Protein AF-A0A7M3LRA5-F1 (afdb_monomer_lite)

Structure (mmCIF, N/CA/C/O backbone):
data_AF-A0A7M3LRA5-F1
#
_entry.id   AF-A0A7M3LRA5-F1
#
loop_
_atom_site.group_PDB
_atom_site.id
_atom_site.type_symbol
_atom_site.label_atom_id
_atom_site.label_alt_id
_atom_site.label_comp_id
_atom_site.label_asym_id
_atom_site.label_entity_id
_atom_site.label_seq_id
_atom_site.pdbx_PDB_ins_code
_atom_site.Cartn_x
_atom_site.Cartn_y
_atom_site.Cartn_z
_atom_site.occupancy
_atom_site.B_iso_or_equiv
_atom_site.auth_seq_id
_atom_site.auth_comp_id
_atom_site.auth_asym_id
_atom_site.auth_atom_id
_atom_site.pdbx_PDB_model_num
ATOM 1 N N . GLU A 1 1 ? -7.935 -17.298 20.838 1.00 71.94 1 GLU A N 1
ATOM 2 C CA . GLU A 1 1 ? -8.120 -15.873 21.201 1.00 71.94 1 GLU A CA 1
ATOM 3 C C . GLU A 1 1 ? -7.714 -14.891 20.104 1.00 71.94 1 GLU A C 1
ATOM 5 O O . GLU A 1 1 ? -8.606 -14.275 19.542 1.00 71.94 1 GLU A O 1
ATOM 10 N N . ARG A 1 2 ? -6.434 -14.769 19.708 1.00 76.88 2 ARG A N 1
ATOM 11 C CA . ARG A 1 2 ? -5.983 -13.739 18.736 1.00 76.88 2 ARG A CA 1
ATOM 12 C C . ARG A 1 2 ? -6.733 -13.722 17.393 1.00 76.88 2 ARG A C 1
ATOM 14 O O . ARG A 1 2 ? -7.099 -12.658 16.913 1.00 76.88 2 ARG A O 1
ATOM 21 N N . LYS A 1 3 ? -7.007 -14.893 16.808 1.00 71.25 3 LYS A N 1
ATOM 22 C CA . LYS A 1 3 ? -7.777 -15.009 15.553 1.00 71.25 3 LYS A CA 1
ATOM 23 C C . LYS A 1 3 ? -9.235 -14.545 15.709 1.00 71.25 3 LYS A C 1
ATOM 25 O O . LYS A 1 3 ? -9.786 -13.967 14.785 1.00 71.25 3 LYS A O 1
ATOM 30 N N . ALA A 1 4 ? -9.833 -14.764 16.882 1.00 74.75 4 ALA A N 1
ATOM 31 C CA . ALA A 1 4 ? -11.195 -14.324 17.181 1.00 74.75 4 ALA A CA 1
ATOM 32 C C . ALA A 1 4 ? -11.264 -12.805 17.411 1.00 74.75 4 ALA A C 1
ATOM 34 O O . ALA A 1 4 ? -12.176 -12.160 16.912 1.00 74.75 4 ALA A O 1
ATOM 35 N N . ALA A 1 5 ? -10.265 -12.227 18.088 1.00 73.81 5 ALA A N 1
ATOM 36 C CA . ALA A 1 5 ? -10.153 -10.77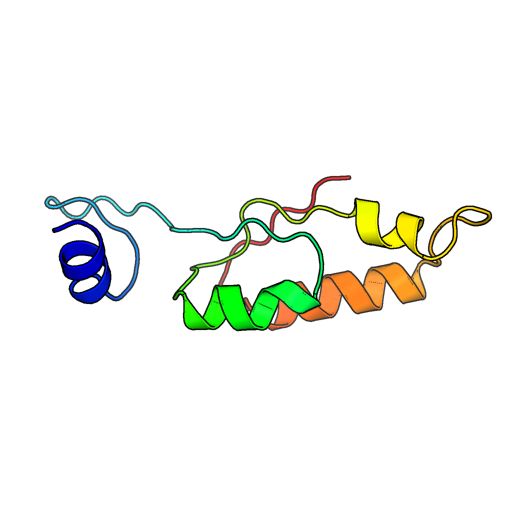7 18.253 1.00 73.81 5 ALA A CA 1
ATOM 37 C C . ALA A 1 5 ? -9.981 -10.049 16.907 1.00 73.81 5 ALA A C 1
ATOM 39 O O . ALA A 1 5 ? -10.608 -9.021 16.684 1.00 73.81 5 ALA A O 1
ATOM 40 N N . LEU A 1 6 ? -9.189 -10.616 15.987 1.00 71.00 6 LEU A N 1
ATOM 41 C CA . LEU A 1 6 ? -9.052 -10.096 14.622 1.00 71.00 6 LEU A CA 1
ATOM 42 C C . LEU A 1 6 ? -10.371 -10.161 13.845 1.00 71.00 6 LEU A C 1
ATOM 44 O O . LEU A 1 6 ? -10.734 -9.190 13.199 1.00 71.00 6 LEU A O 1
ATOM 48 N N . ALA A 1 7 ? -11.107 -11.271 13.944 1.00 75.25 7 ALA A N 1
ATOM 49 C CA . ALA A 1 7 ? -12.387 -11.433 13.250 1.00 75.25 7 ALA A CA 1
ATOM 50 C C . ALA A 1 7 ? -13.484 -10.473 13.749 1.00 75.25 7 ALA A C 1
ATOM 52 O O . ALA A 1 7 ? -14.431 -10.199 13.019 1.00 75.25 7 ALA A O 1
ATOM 53 N N . ALA A 1 8 ? -13.371 -9.974 14.983 1.00 75.44 8 ALA A N 1
ATOM 54 C CA . ALA A 1 8 ? -14.302 -9.000 15.550 1.00 75.44 8 ALA A CA 1
ATOM 55 C C . ALA A 1 8 ? -13.948 -7.541 15.199 1.00 75.44 8 ALA A C 1
ATOM 57 O O . ALA A 1 8 ? -14.771 -6.649 15.400 1.00 75.44 8 ALA A O 1
ATOM 58 N N . SER A 1 9 ? -12.737 -7.288 14.694 1.00 75.12 9 SER A N 1
ATOM 59 C CA . SER A 1 9 ? -12.262 -5.954 14.328 1.00 75.12 9 SER A CA 1
ATOM 60 C C . SER A 1 9 ? -12.629 -5.649 12.878 1.00 75.12 9 SER A C 1
ATOM 62 O O . SER A 1 9 ? -12.239 -6.378 11.971 1.00 75.12 9 SER A O 1
ATOM 64 N N . SER A 1 10 ? -13.356 -4.558 12.646 1.00 80.25 10 SER A N 1
ATOM 65 C CA . SER A 1 10 ? -13.704 -4.094 11.299 1.00 80.25 10 SER A CA 1
ATOM 66 C C . SER A 1 10 ? -13.703 -2.568 11.235 1.00 80.25 10 SER A C 1
ATOM 68 O O . SER A 1 10 ? -13.929 -1.899 12.244 1.00 80.25 10 SER A O 1
ATOM 70 N N . GLY A 1 11 ? -13.458 -2.026 10.041 1.00 85.62 11 GLY A N 1
ATOM 71 C CA . GLY A 1 11 ? -13.398 -0.585 9.804 1.00 85.62 11 GLY A CA 1
ATOM 72 C C . GLY A 1 11 ? -12.045 0.059 10.150 1.00 85.62 11 GLY A C 1
ATOM 73 O O . GLY A 1 11 ? -11.081 -0.649 10.444 1.00 85.62 11 GLY A O 1
ATOM 74 N N . PRO A 1 12 ? -11.967 1.403 10.086 1.00 91.06 12 PRO A N 1
ATOM 75 C CA . PRO A 1 12 ? -10.731 2.159 10.287 1.00 91.06 12 PRO A CA 1
ATOM 76 C C . PRO A 1 12 ? -10.112 1.941 11.667 1.00 91.06 12 PRO A C 1
ATOM 78 O O .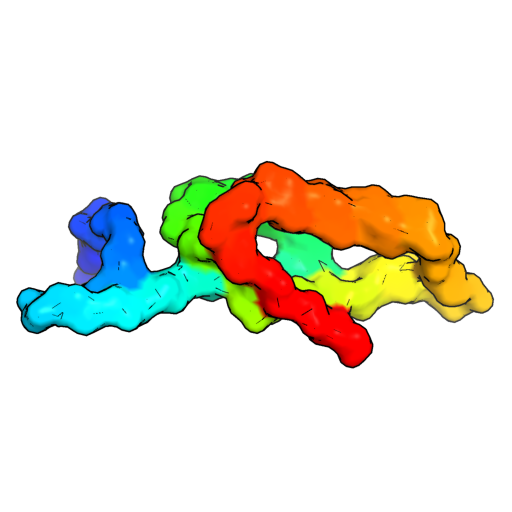 PRO A 1 12 ? -10.827 1.950 12.675 1.00 91.06 12 PRO A O 1
ATOM 81 N N . GLY A 1 13 ? -8.785 1.836 11.727 1.00 92.06 13 GLY A N 1
ATOM 82 C CA . GLY A 1 13 ? -8.066 1.629 12.976 1.00 92.06 13 GLY A CA 1
ATOM 83 C C . GLY A 1 13 ? -8.260 2.780 13.967 1.00 92.06 13 GLY A C 1
ATOM 84 O O . GLY A 1 13 ? -8.103 3.963 13.640 1.00 92.06 13 GLY A O 1
ATOM 85 N N . ALA A 1 14 ? -8.605 2.436 15.208 1.00 94.88 14 ALA A N 1
ATOM 86 C CA . ALA A 1 14 ? -8.712 3.385 16.309 1.00 94.88 14 ALA A CA 1
ATOM 87 C C . ALA A 1 14 ? -8.472 2.712 17.668 1.00 94.88 14 ALA A C 1
ATOM 89 O O . ALA A 1 14 ? -8.733 1.521 17.845 1.00 94.88 14 ALA A O 1
ATOM 90 N N . THR A 1 15 ? -8.001 3.485 18.641 1.00 93.31 15 THR A N 1
ATOM 91 C CA . THR A 1 15 ? -7.981 3.101 20.061 1.00 93.31 15 THR A CA 1
ATOM 92 C C . THR A 1 15 ? -9.393 3.149 20.664 1.00 93.31 15 THR A C 1
ATOM 94 O O . THR A 1 15 ? -10.326 3.689 20.066 1.00 93.31 15 THR A O 1
ATOM 97 N N . SER A 1 16 ? -9.578 2.602 21.872 1.00 92.25 16 SER A N 1
ATOM 98 C CA . SER A 1 16 ? -10.891 2.550 22.544 1.00 92.25 16 SER A CA 1
ATOM 99 C C . SER A 1 16 ? -11.468 3.920 22.923 1.00 92.25 16 SER A C 1
ATOM 101 O O . SER A 1 16 ? -12.675 4.030 23.118 1.00 92.25 16 SER A O 1
ATOM 103 N N . ASP A 1 17 ? -10.633 4.956 23.008 1.00 95.69 17 ASP A N 1
ATOM 104 C CA . ASP A 1 17 ? -11.021 6.360 23.200 1.00 95.69 17 ASP A CA 1
ATOM 105 C C . ASP A 1 17 ? -11.186 7.132 21.874 1.00 95.69 17 ASP A C 1
ATOM 107 O O . ASP A 1 17 ? -11.479 8.326 21.877 1.00 95.69 17 ASP A O 1
ATOM 111 N N . GLY A 1 18 ? -11.046 6.451 20.730 1.00 94.69 18 GLY A N 1
ATOM 112 C CA . GLY A 1 18 ? -11.348 6.988 19.404 1.00 94.69 18 GLY A CA 1
ATOM 113 C C . GLY A 1 18 ? -10.179 7.657 18.678 1.00 94.69 18 GLY A C 1
ATOM 114 O O . GLY A 1 18 ? -10.383 8.170 17.574 1.00 94.69 18 GLY A O 1
ATOM 115 N N . HIS A 1 19 ? -8.960 7.641 19.227 1.00 96.69 19 HIS A N 1
ATOM 116 C CA . HIS A 1 19 ? -7.783 8.138 18.514 1.00 96.69 19 HIS A CA 1
ATOM 117 C C . HIS A 1 19 ? -7.504 7.279 17.271 1.00 96.69 19 HIS A C 1
ATOM 119 O O . HIS A 1 19 ? -7.327 6.064 17.364 1.00 96.69 19 HIS A O 1
ATOM 125 N N . LYS A 1 20 ? -7.481 7.909 16.089 1.00 95.06 20 LYS A N 1
ATOM 126 C CA . LYS A 1 20 ? -7.303 7.227 14.798 1.00 95.06 20 LYS A CA 1
ATOM 127 C C . LYS A 1 20 ? -5.866 6.749 14.616 1.00 95.06 20 LYS A C 1
ATOM 129 O O . LYS A 1 20 ? -4.932 7.536 14.731 1.00 95.06 20 LYS A O 1
ATOM 134 N N . VAL A 1 21 ? -5.709 5.479 14.258 1.00 94.88 21 VAL A N 1
ATOM 135 C CA . VAL A 1 21 ? -4.419 4.844 13.970 1.00 94.88 21 VAL A CA 1
ATOM 136 C C . VAL A 1 21 ? -4.564 4.053 12.668 1.00 94.88 21 VAL A C 1
ATOM 138 O O . VAL A 1 21 ? -5.014 2.910 12.720 1.00 94.88 21 VAL A O 1
ATOM 141 N N . PRO A 1 22 ? -4.213 4.642 11.508 1.00 93.88 22 PRO A N 1
ATOM 142 C CA . PRO A 1 22 ? -4.389 3.983 10.220 1.00 93.88 22 PRO A CA 1
ATOM 143 C C . PRO A 1 22 ? -3.613 2.671 10.138 1.00 93.88 22 PRO A C 1
ATOM 145 O O . PRO A 1 22 ? -2.404 2.635 10.394 1.00 93.88 22 PRO A O 1
ATOM 148 N N . LEU A 1 23 ? -4.293 1.601 9.741 1.00 94.69 23 LEU A N 1
ATOM 149 C CA . LEU A 1 23 ? -3.672 0.302 9.509 1.00 94.69 23 LEU A CA 1
ATOM 150 C C . LEU A 1 23 ? -3.274 0.189 8.037 1.00 94.69 23 LEU A C 1
ATOM 152 O O . LEU A 1 23 ? -4.111 -0.025 7.163 1.00 94.69 23 LEU A O 1
ATOM 156 N N . LEU A 1 24 ? -1.982 0.361 7.756 1.00 97.06 24 LEU A N 1
ATOM 157 C CA . LEU A 1 24 ? -1.444 0.352 6.396 1.00 97.06 24 LEU A CA 1
ATOM 158 C C . LEU A 1 24 ? -0.730 -0.968 6.081 1.00 97.06 24 LEU A C 1
ATOM 160 O O . LEU A 1 24 ? -0.083 -1.562 6.945 1.00 97.06 24 LEU A O 1
ATOM 164 N N . ALA A 1 25 ? -0.799 -1.398 4.823 1.00 97.31 25 ALA A N 1
ATOM 165 C CA . ALA A 1 25 ? -0.125 -2.596 4.346 1.00 97.31 25 ALA A CA 1
ATOM 166 C C . ALA A 1 25 ? 1.339 -2.330 3.964 1.00 97.31 25 ALA A C 1
ATOM 168 O O . ALA A 1 25 ? 1.697 -1.256 3.475 1.00 97.31 25 ALA A O 1
ATOM 169 N N . ASN A 1 26 ? 2.172 -3.357 4.123 1.00 98.25 26 ASN A N 1
ATOM 170 C CA . ASN A 1 26 ? 3.509 -3.408 3.541 1.00 98.25 26 ASN A CA 1
ATOM 171 C C . ASN A 1 26 ? 3.475 -4.377 2.360 1.00 98.25 26 ASN A C 1
ATOM 173 O O . ASN A 1 26 ? 3.147 -5.547 2.550 1.00 98.25 26 ASN A O 1
ATOM 177 N N . ILE A 1 27 ? 3.842 -3.912 1.168 1.00 97.88 27 ILE A N 1
ATOM 178 C CA . ILE A 1 27 ? 3.772 -4.700 -0.068 1.00 97.88 27 ILE A CA 1
ATOM 179 C C . ILE A 1 27 ? 5.148 -4.842 -0.727 1.00 97.88 27 ILE A C 1
ATOM 181 O O . ILE A 1 27 ? 6.041 -4.005 -0.568 1.00 97.88 27 ILE A O 1
ATOM 185 N N . GLY A 1 28 ? 5.342 -5.959 -1.422 1.00 95.44 28 GLY A N 1
ATOM 186 C CA . GLY A 1 28 ? 6.486 -6.270 -2.277 1.00 95.44 28 GLY A CA 1
ATOM 187 C C . GLY A 1 28 ? 6.257 -5.973 -3.758 1.00 95.44 28 GLY A C 1
ATOM 188 O O . GLY A 1 28 ? 7.226 -5.924 -4.505 1.00 95.44 28 GLY A O 1
ATOM 189 N N . GLY A 1 29 ? 5.008 -5.780 -4.180 1.00 94.1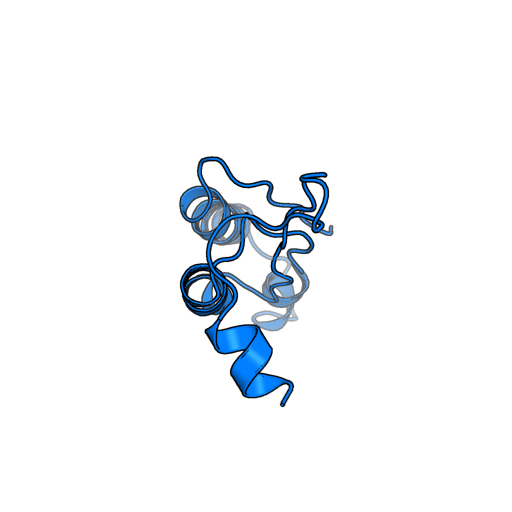9 29 GLY A N 1
ATOM 190 C CA . GLY A 1 29 ? 4.645 -5.510 -5.568 1.00 94.19 29 GLY A CA 1
ATOM 191 C C . GLY A 1 29 ? 3.132 -5.342 -5.751 1.00 94.19 29 GLY A C 1
ATOM 192 O O . GLY A 1 29 ? 2.371 -5.565 -4.807 1.00 94.19 29 GLY A O 1
ATOM 193 N N . PRO A 1 30 ? 2.673 -5.011 -6.972 1.00 94.94 30 PRO A N 1
ATOM 194 C CA . PRO A 1 30 ? 1.249 -4.906 -7.301 1.00 94.94 30 PRO A CA 1
ATOM 195 C C . PRO A 1 30 ? 0.422 -6.158 -6.978 1.00 94.94 30 PRO A C 1
ATOM 197 O O . PRO A 1 30 ? -0.754 -6.053 -6.649 1.00 94.94 30 PRO A O 1
ATOM 200 N N . GLY A 1 31 ? 1.035 -7.345 -7.036 1.00 95.62 31 GLY A N 1
ATOM 201 C CA . GLY A 1 31 ? 0.360 -8.613 -6.744 1.00 95.62 31 GLY A CA 1
ATOM 202 C C . GLY A 1 31 ? -0.131 -8.760 -5.299 1.00 95.62 31 GLY A C 1
ATOM 203 O O . GLY A 1 31 ? -1.034 -9.553 -5.055 1.00 95.62 31 GLY A O 1
ATOM 204 N N . ASP A 1 32 ? 0.404 -7.977 -4.357 1.00 97.25 32 ASP A N 1
ATOM 205 C CA . ASP A 1 32 ? -0.003 -8.018 -2.945 1.00 97.25 32 ASP A CA 1
ATOM 206 C C . ASP A 1 32 ? -1.227 -7.129 -2.652 1.00 97.25 32 ASP A C 1
ATOM 208 O O . ASP A 1 32 ? -1.824 -7.217 -1.577 1.00 97.25 32 ASP A O 1
ATOM 212 N N . VAL A 1 33 ? -1.614 -6.264 -3.598 1.00 96.81 33 VAL A N 1
ATOM 213 C CA . VAL A 1 33 ? -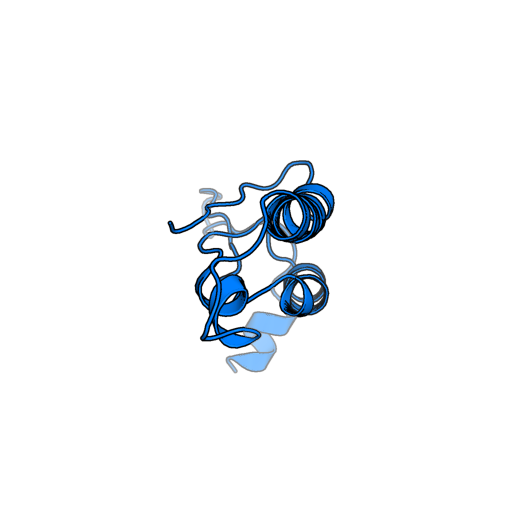2.708 -5.295 -3.430 1.00 96.81 33 VAL A CA 1
ATOM 214 C C . VAL A 1 33 ? -4.052 -5.962 -3.115 1.00 96.81 33 VAL A C 1
ATOM 216 O O . VAL A 1 33 ? -4.697 -5.514 -2.167 1.00 96.81 33 VAL A O 1
ATOM 219 N N . PRO A 1 34 ? -4.492 -7.031 -3.815 1.00 96.88 34 PRO A N 1
ATOM 220 C CA . PRO A 1 34 ? -5.777 -7.663 -3.513 1.00 96.88 34 PRO A CA 1
ATOM 221 C C . PRO A 1 34 ? -5.869 -8.152 -2.065 1.00 96.88 34 PRO A C 1
ATOM 223 O O . PRO A 1 34 ? -6.869 -7.903 -1.397 1.00 96.88 34 PRO A O 1
ATOM 226 N N . ALA A 1 35 ? -4.798 -8.766 -1.553 1.00 95.94 35 ALA A N 1
ATOM 227 C CA . ALA A 1 35 ? -4.743 -9.241 -0.173 1.00 95.94 35 ALA A CA 1
ATOM 228 C C . ALA A 1 35 ? -4.745 -8.082 0.838 1.00 95.94 35 ALA A C 1
ATOM 230 O O . ALA A 1 35 ? -5.359 -8.190 1.897 1.00 95.94 35 ALA A O 1
ATOM 231 N N . ALA A 1 36 ? -4.090 -6.961 0.518 1.00 95.44 36 ALA A N 1
ATOM 232 C CA . ALA A 1 36 ? -4.120 -5.763 1.355 1.00 95.44 36 ALA A CA 1
ATOM 233 C C . ALA A 1 36 ? -5.531 -5.156 1.443 1.00 95.44 36 ALA A C 1
ATOM 235 O O . ALA A 1 36 ? -5.978 -4.802 2.533 1.00 95.44 36 ALA A O 1
ATOM 236 N N . VAL A 1 37 ? -6.244 -5.077 0.315 1.00 93.69 37 VAL A N 1
ATOM 237 C CA . VAL A 1 37 ? -7.629 -4.584 0.265 1.00 93.69 37 VAL A CA 1
ATOM 238 C C . VAL A 1 37 ? -8.573 -5.526 1.016 1.00 93.69 37 VAL A C 1
ATOM 240 O O . VAL A 1 37 ? -9.372 -5.063 1.826 1.00 93.69 37 VAL A O 1
ATOM 243 N N . GLU A 1 38 ? -8.453 -6.842 0.815 1.00 92.06 38 GLU A N 1
ATOM 244 C CA . GLU A 1 38 ? -9.261 -7.847 1.525 1.00 92.06 38 GLU A CA 1
ATOM 245 C C . GLU A 1 38 ? -9.032 -7.806 3.044 1.00 92.06 38 GLU A C 1
ATOM 247 O O . GLU A 1 38 ? -9.973 -7.950 3.824 1.00 92.06 38 GLU A O 1
ATOM 252 N N . ALA A 1 39 ? -7.797 -7.537 3.475 1.00 90.62 39 ALA A N 1
ATOM 253 C CA . ALA A 1 39 ? -7.454 -7.363 4.883 1.00 90.62 39 ALA A CA 1
ATOM 254 C C . ALA A 1 39 ? -7.954 -6.035 5.490 1.00 90.62 39 ALA A C 1
ATOM 256 O O . ALA A 1 39 ? -7.757 -5.810 6.684 1.00 90.62 39 ALA A O 1
ATOM 257 N N . GLY A 1 40 ? -8.580 -5.158 4.696 1.00 91.75 40 GLY A N 1
ATOM 258 C CA . GLY A 1 40 ? -9.094 -3.867 5.152 1.00 91.75 40 GLY A CA 1
ATOM 259 C C . GLY A 1 40 ? -8.009 -2.814 5.376 1.00 91.75 40 GLY A C 1
ATOM 260 O O . GLY A 1 40 ? -8.184 -1.940 6.223 1.00 91.75 40 GLY A O 1
ATOM 261 N N . ALA A 1 41 ? -6.883 -2.899 4.661 1.00 94.94 41 ALA A N 1
ATOM 262 C CA . ALA A 1 41 ? -5.836 -1.890 4.756 1.00 94.94 41 ALA A CA 1
ATOM 263 C C . ALA A 1 41 ? -6.349 -0.510 4.314 1.00 94.94 41 ALA A C 1
ATOM 265 O O . ALA A 1 41 ? -7.022 -0.367 3.296 1.00 94.94 41 ALA A O 1
ATOM 266 N N . GLU A 1 42 ? -5.956 0.527 5.049 1.00 96.06 42 GLU A N 1
ATOM 267 C CA . GLU A 1 42 ? -6.329 1.925 4.788 1.00 96.06 42 GLU A CA 1
ATOM 268 C C . GLU A 1 42 ? -5.353 2.619 3.813 1.00 96.06 42 GLU A C 1
ATOM 270 O O . GLU A 1 42 ? -5.418 3.826 3.578 1.00 96.06 42 GLU A O 1
ATOM 275 N N . GLY A 1 43 ? -4.408 1.859 3.258 1.00 97.31 43 GLY A N 1
ATOM 276 C CA . GLY A 1 43 ? -3.360 2.321 2.356 1.00 97.31 43 GLY A CA 1
ATOM 277 C C . GLY A 1 43 ? -2.124 1.427 2.421 1.00 97.31 43 GLY A C 1
ATOM 278 O O . GLY A 1 43 ? -2.138 0.338 2.998 1.00 97.31 43 GLY A O 1
ATOM 279 N N . VAL A 1 44 ? -1.021 1.920 1.867 1.00 98.31 44 VAL A N 1
ATOM 280 C CA . VAL A 1 44 ? 0.286 1.262 1.831 1.00 98.31 44 VAL A CA 1
ATOM 281 C C . VAL A 1 44 ? 1.312 2.106 2.586 1.00 98.31 44 VAL A C 1
ATOM 283 O O . VAL A 1 44 ? 1.676 3.206 2.172 1.00 98.31 44 VAL A O 1
ATOM 286 N N . GLY A 1 45 ? 1.807 1.579 3.703 1.00 98.19 45 GLY A N 1
ATOM 287 C CA . GLY A 1 45 ? 2.812 2.231 4.547 1.00 98.19 45 GLY A CA 1
ATOM 288 C C . GLY A 1 45 ? 4.243 1.963 4.087 1.00 98.19 45 GLY A C 1
ATOM 289 O O . GLY A 1 45 ? 5.151 2.716 4.433 1.00 98.19 45 GLY A O 1
ATOM 290 N N . LEU A 1 46 ? 4.437 0.910 3.290 1.00 98.25 46 LEU A N 1
ATOM 291 C CA . LEU A 1 46 ? 5.708 0.576 2.662 1.00 98.25 46 LEU A CA 1
ATOM 292 C C . LEU A 1 46 ? 5.463 -0.172 1.352 1.00 98.25 46 LEU A C 1
ATOM 294 O O . LEU A 1 46 ? 5.080 -1.342 1.357 1.00 98.25 46 LEU A O 1
ATOM 298 N N . PHE A 1 47 ? 5.756 0.480 0.235 1.00 97.88 47 PHE A N 1
ATOM 299 C CA . PHE A 1 47 ? 5.865 -0.153 -1.069 1.00 97.88 47 PHE A CA 1
ATOM 300 C C . PHE A 1 47 ? 7.343 -0.359 -1.400 1.00 97.88 47 PHE A C 1
ATOM 302 O O . PHE A 1 47 ? 8.069 0.585 -1.716 1.00 97.88 47 PHE A O 1
ATOM 309 N N . ARG A 1 48 ? 7.783 -1.614 -1.297 1.00 96.94 48 ARG A N 1
ATOM 310 C CA . A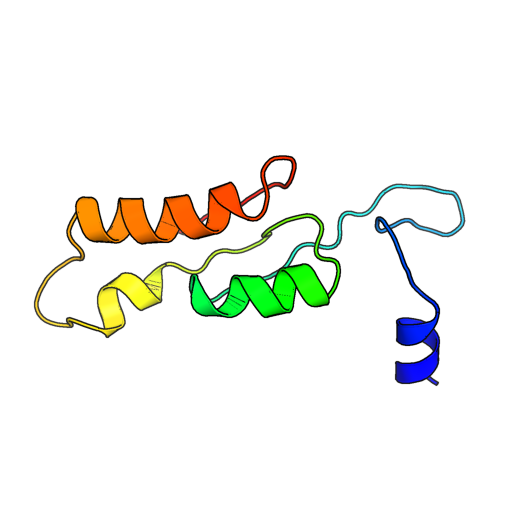RG A 1 48 ? 9.113 -2.065 -1.715 1.00 96.94 48 ARG A CA 1
ATOM 311 C C . ARG A 1 48 ? 9.188 -2.125 -3.239 1.00 96.94 48 ARG A C 1
ATOM 313 O O . ARG A 1 48 ? 8.336 -2.745 -3.868 1.00 96.94 48 ARG A O 1
ATOM 320 N N . THR A 1 49 ? 10.196 -1.490 -3.823 1.00 95.06 49 THR A N 1
ATOM 321 C CA . THR A 1 49 ? 10.341 -1.341 -5.280 1.00 95.06 49 THR A CA 1
ATOM 322 C C . THR A 1 49 ? 11.391 -2.273 -5.876 1.00 95.06 49 THR A C 1
ATOM 324 O O . THR A 1 49 ? 11.496 -2.374 -7.096 1.00 95.06 49 THR A O 1
ATOM 327 N N . GLU A 1 50 ? 12.118 -3.026 -5.043 1.00 93.31 50 GLU A N 1
ATOM 328 C CA . GLU A 1 50 ? 13.204 -3.911 -5.475 1.00 93.31 50 GLU A CA 1
ATOM 329 C C . GLU A 1 50 ? 12.734 -4.968 -6.482 1.00 93.31 50 GLU A C 1
ATOM 331 O O . GLU A 1 50 ? 13.503 -5.359 -7.358 1.00 93.31 50 GLU A O 1
ATOM 336 N N . PHE A 1 51 ? 11.462 -5.383 -6.430 1.00 91.31 51 PHE A N 1
ATOM 337 C CA . PHE A 1 51 ? 10.890 -6.331 -7.391 1.00 91.31 51 PHE A CA 1
ATOM 338 C C . PHE A 1 51 ? 11.026 -5.862 -8.849 1.00 91.31 51 PHE A C 1
ATOM 340 O O . PHE A 1 51 ? 11.191 -6.688 -9.742 1.00 91.31 51 PHE A O 1
ATOM 347 N N . LEU A 1 52 ? 11.035 -4.545 -9.104 1.00 92.69 52 LEU A N 1
ATOM 348 C CA . LEU A 1 52 ? 11.190 -3.993 -10.452 1.00 92.69 52 LEU A CA 1
ATOM 349 C C . LEU A 1 52 ? 12.531 -4.379 -11.091 1.00 92.69 52 LEU A C 1
ATOM 351 O O . LEU A 1 52 ? 12.595 -4.483 -12.320 1.00 92.69 52 LEU A O 1
ATOM 355 N N . PHE A 1 53 ? 13.550 -4.623 -10.261 1.00 91.38 53 PHE A N 1
ATOM 356 C CA . PHE A 1 53 ? 14.918 -4.982 -10.636 1.00 91.38 53 PHE A CA 1
ATOM 357 C C . PHE A 1 53 ? 15.192 -6.492 -10.571 1.00 91.38 53 PHE A C 1
ATOM 359 O O . PHE A 1 53 ? 16.182 -6.954 -11.129 1.00 91.38 53 PHE A O 1
ATOM 366 N N . LEU A 1 54 ? 14.343 -7.273 -9.893 1.00 87.06 54 LEU A N 1
ATOM 367 C CA . LEU A 1 54 ? 14.555 -8.718 -9.746 1.00 87.06 54 LEU A CA 1
ATOM 368 C C . LEU A 1 54 ? 14.250 -9.497 -11.034 1.00 87.06 54 LEU A C 1
ATOM 370 O O . LEU A 1 54 ? 14.895 -10.512 -11.286 1.00 87.06 54 LEU A O 1
ATOM 374 N N . ASP A 1 55 ? 13.309 -9.019 -11.856 1.00 76.12 55 ASP A N 1
ATOM 375 C CA . ASP A 1 55 ? 12.921 -9.707 -13.099 1.00 76.12 55 ASP A CA 1
ATOM 376 C C . ASP A 1 55 ? 13.980 -9.603 -14.212 1.00 76.12 55 ASP A C 1
ATOM 378 O O . ASP A 1 55 ? 14.076 -10.488 -15.061 1.00 76.12 55 ASP A O 1
ATOM 382 N N . ASP A 1 56 ? 14.755 -8.514 -14.238 1.00 82.50 56 ASP A N 1
ATOM 383 C CA . ASP A 1 56 ? 15.853 -8.306 -15.186 1.00 82.50 56 ASP A CA 1
ATOM 384 C C . ASP A 1 56 ? 17.072 -7.761 -14.443 1.00 82.50 56 ASP A C 1
ATOM 386 O O . ASP A 1 56 ? 17.204 -6.564 -14.204 1.00 82.50 56 ASP A O 1
ATOM 390 N N . SER A 1 57 ? 17.992 -8.659 -14.097 1.00 81.12 57 SER A N 1
ATOM 391 C CA . SER A 1 57 ? 19.224 -8.304 -13.390 1.00 81.12 57 SER A CA 1
ATOM 392 C C . SER A 1 57 ? 20.240 -7.558 -14.256 1.00 81.12 57 SER A C 1
ATOM 394 O O . SER A 1 57 ? 21.242 -7.070 -13.734 1.00 81.12 57 SER A O 1
ATOM 396 N N . ARG A 1 58 ? 20.028 -7.490 -15.578 1.00 85.06 58 ARG A N 1
ATOM 397 C CA . ARG A 1 58 ? 20.977 -6.877 -16.517 1.00 85.06 58 ARG A CA 1
ATOM 398 C C . ARG A 1 58 ? 20.644 -5.425 -16.822 1.00 85.06 58 ARG A C 1
ATOM 400 O O . ARG A 1 58 ? 21.556 -4.680 -17.170 1.00 85.06 58 ARG A O 1
ATOM 407 N N . ASN A 1 59 ? 19.380 -5.024 -16.696 1.00 88.88 59 ASN A N 1
ATOM 408 C CA . ASN A 1 59 ? 18.926 -3.681 -17.042 1.00 88.88 59 ASN A CA 1
ATOM 409 C C . ASN A 1 59 ? 18.067 -3.072 -15.933 1.00 88.88 59 ASN A C 1
ATOM 411 O O . ASN A 1 59 ? 17.269 -3.749 -15.294 1.00 88.88 59 ASN A O 1
ATOM 415 N N . ALA A 1 60 ? 18.176 -1.756 -15.758 1.00 91.69 60 ALA A N 1
ATOM 416 C CA . ALA A 1 60 ? 17.244 -1.018 -14.915 1.00 91.69 60 ALA A CA 1
ATOM 417 C C . ALA A 1 60 ? 15.808 -1.089 -15.485 1.00 91.69 60 ALA A C 1
ATOM 419 O O . ALA A 1 60 ? 15.632 -1.133 -16.709 1.00 91.69 60 ALA A O 1
ATOM 420 N N . PRO A 1 61 ? 14.767 -1.057 -14.631 1.00 93.69 61 PRO A N 1
ATOM 421 C CA . PRO A 1 61 ? 13.386 -1.039 -15.087 1.00 93.69 61 PRO A CA 1
ATOM 422 C C . PRO A 1 61 ? 13.106 0.235 -15.885 1.00 93.69 61 PRO A C 1
ATOM 424 O O . PRO A 1 61 ? 13.420 1.346 -15.448 1.00 93.69 61 PRO A O 1
ATOM 427 N N . SER A 1 62 ? 12.461 0.081 -17.042 1.00 94.81 62 SER A N 1
ATOM 428 C CA . SER A 1 62 ? 12.028 1.225 -17.843 1.00 94.81 62 SER A CA 1
ATOM 429 C C . SER A 1 62 ? 11.024 2.087 -17.079 1.00 94.81 62 SER A C 1
ATOM 431 O O . SER A 1 62 ? 10.248 1.586 -16.262 1.00 94.81 62 SER A O 1
ATOM 433 N N . GLU A 1 63 ? 10.985 3.382 -17.390 1.00 96.56 63 GLU A N 1
ATOM 434 C CA . GLU A 1 63 ? 10.000 4.312 -16.826 1.00 96.56 63 GLU A CA 1
ATOM 435 C C . GLU A 1 63 ? 8.565 3.794 -17.011 1.00 96.56 63 GLU A C 1
ATOM 437 O O . GLU A 1 63 ? 7.778 3.791 -16.071 1.00 96.56 63 GLU A O 1
ATOM 442 N N . ALA A 1 64 ? 8.243 3.250 -18.188 1.00 97.06 64 ALA A N 1
ATOM 443 C CA . ALA A 1 64 ? 6.933 2.666 -18.462 1.00 97.06 64 ALA A CA 1
ATOM 444 C C . ALA A 1 64 ? 6.590 1.494 -17.520 1.00 97.06 64 ALA A C 1
ATOM 446 O O . ALA A 1 64 ? 5.456 1.407 -17.043 1.00 97.06 64 ALA A O 1
ATOM 447 N N . LYS A 1 65 ? 7.562 0.618 -17.209 1.00 94.25 65 LYS A N 1
ATOM 448 C CA . LYS A 1 65 ? 7.379 -0.480 -16.241 1.00 94.25 65 LYS A CA 1
ATOM 449 C C . LYS A 1 65 ? 7.104 0.075 -14.842 1.00 94.25 65 LYS A C 1
ATOM 451 O O . LYS A 1 65 ? 6.196 -0.399 -14.162 1.00 94.25 65 LYS A O 1
ATOM 456 N N . GLN A 1 66 ? 7.856 1.097 -14.439 1.00 95.81 66 GLN A N 1
ATOM 457 C CA . GLN A 1 66 ? 7.685 1.754 -13.144 1.00 95.81 66 GLN A CA 1
ATOM 458 C C . GLN A 1 66 ? 6.313 2.433 -13.032 1.00 95.81 66 GLN A C 1
ATOM 460 O O . GLN A 1 66 ? 5.586 2.182 -12.075 1.00 95.81 66 GLN A O 1
ATOM 465 N N . ILE A 1 67 ? 5.911 3.214 -14.042 1.00 97.25 67 ILE A N 1
ATOM 466 C CA . ILE A 1 67 ? 4.597 3.870 -14.103 1.00 97.25 67 ILE A CA 1
ATOM 467 C C . ILE A 1 67 ? 3.478 2.841 -13.972 1.00 97.25 67 ILE A C 1
ATOM 469 O O . ILE A 1 67 ? 2.562 3.048 -13.180 1.00 97.25 67 ILE A O 1
ATOM 473 N N . HIS A 1 68 ? 3.544 1.741 -14.725 1.00 96.25 68 HIS A N 1
ATOM 474 C CA . HIS A 1 68 ? 2.518 0.703 -14.673 1.00 96.25 68 HIS A CA 1
ATOM 475 C C . HIS A 1 68 ? 2.377 0.116 -13.261 1.00 96.25 68 HIS A C 1
ATOM 477 O O . HIS A 1 68 ? 1.269 0.041 -12.729 1.00 96.25 68 HIS A O 1
ATOM 483 N N . ALA A 1 69 ? 3.500 -0.225 -12.626 1.00 94.69 69 ALA A N 1
ATOM 484 C CA . ALA A 1 69 ? 3.503 -0.747 -11.268 1.00 94.69 69 ALA A CA 1
ATOM 485 C C . ALA A 1 69 ? 2.962 0.260 -10.245 1.00 94.69 69 ALA A C 1
ATOM 487 O O . ALA A 1 69 ? 2.056 -0.068 -9.481 1.00 94.69 69 ALA A O 1
ATOM 488 N N . TYR A 1 70 ? 3.483 1.488 -10.229 1.00 96.56 70 TYR A N 1
ATOM 489 C CA . TYR A 1 70 ? 3.079 2.492 -9.245 1.00 96.56 70 TYR A CA 1
ATOM 490 C C . TYR A 1 70 ? 1.616 2.891 -9.407 1.00 96.56 70 TYR A C 1
ATOM 492 O O . TYR A 1 70 ? 0.894 2.965 -8.414 1.00 96.56 70 TYR A O 1
ATOM 500 N N . ARG A 1 71 ? 1.156 3.075 -10.650 1.00 97.06 71 ARG A N 1
ATOM 501 C CA . ARG A 1 71 ? -0.241 3.401 -10.947 1.00 97.06 71 ARG A CA 1
ATOM 502 C C . ARG A 1 71 ? -1.191 2.347 -10.389 1.00 97.06 71 ARG A C 1
ATOM 504 O O . ARG A 1 71 ? -2.140 2.716 -9.714 1.00 97.06 71 ARG A O 1
ATOM 511 N N . SER A 1 72 ? -0.895 1.062 -10.596 1.00 95.38 72 SER A N 1
ATOM 512 C CA . SER A 1 72 ? -1.767 -0.023 -10.126 1.00 95.38 72 SER A CA 1
ATOM 513 C C . SER A 1 72 ? -1.973 -0.025 -8.605 1.00 95.38 72 SER A C 1
ATOM 515 O O . SER A 1 72 ? -3.064 -0.324 -8.128 1.00 95.38 72 SER A O 1
ATOM 517 N N . VAL A 1 73 ? -0.944 0.355 -7.837 1.00 96.50 73 VAL A N 1
ATOM 518 C CA . VAL A 1 73 ? -1.033 0.457 -6.374 1.00 96.50 73 VAL A CA 1
ATOM 519 C C . VAL A 1 73 ? -1.765 1.732 -5.958 1.00 96.50 73 VAL A C 1
ATOM 521 O O . VAL A 1 73 ? -2.599 1.686 -5.061 1.00 96.50 73 VAL A O 1
ATOM 524 N N . LEU A 1 74 ? -1.480 2.865 -6.607 1.00 96.62 74 LEU A N 1
ATOM 525 C CA . LEU A 1 74 ? -2.133 4.144 -6.308 1.00 96.62 74 LEU A CA 1
ATOM 526 C C . LEU A 1 74 ? -3.640 4.102 -6.603 1.00 96.62 74 LEU A C 1
ATOM 528 O O . LEU A 1 74 ? -4.434 4.577 -5.800 1.00 96.62 74 LEU A O 1
ATOM 532 N N . GLU A 1 75 ? -4.043 3.494 -7.720 1.00 96.75 75 GLU A N 1
ATOM 533 C CA . GLU A 1 75 ? -5.453 3.365 -8.115 1.00 96.75 75 GLU A CA 1
ATOM 534 C C . GLU A 1 75 ? -6.257 2.458 -7.175 1.00 96.75 75 GLU A C 1
ATOM 536 O O . GLU A 1 75 ? -7.464 2.643 -7.032 1.00 96.75 75 GLU A O 1
ATOM 541 N N . ALA A 1 76 ? -5.605 1.507 -6.502 1.00 95.88 76 ALA A N 1
ATOM 542 C CA . ALA A 1 76 ? -6.259 0.640 -5.525 1.00 95.88 76 ALA A CA 1
ATOM 543 C C . ALA A 1 76 ? -6.560 1.336 -4.187 1.00 95.88 76 ALA A C 1
ATOM 545 O O . ALA A 1 76 ? -7.409 0.866 -3.431 1.00 95.88 76 ALA A O 1
ATOM 546 N N . PHE A 1 77 ? -5.891 2.456 -3.900 1.00 95.50 77 PHE A N 1
ATOM 547 C CA . PHE A 1 77 ? -6.056 3.231 -2.670 1.00 95.50 77 PHE A CA 1
ATOM 548 C C . PHE A 1 77 ? -6.274 4.721 -2.995 1.00 95.50 77 PHE A C 1
ATOM 550 O O . PHE A 1 77 ? -5.434 5.543 -2.638 1.00 95.50 77 PHE A O 1
ATOM 557 N N . PRO A 1 78 ? -7.396 5.101 -3.640 1.00 94.56 78 PRO A N 1
ATOM 558 C CA . PRO A 1 78 ? -7.609 6.464 -4.144 1.00 94.56 78 PRO A CA 1
ATOM 559 C C . PRO A 1 78 ? -7.583 7.538 -3.045 1.00 94.56 78 PRO A C 1
ATOM 561 O O . PRO A 1 78 ? -7.071 8.631 -3.260 1.00 94.56 78 PRO A O 1
ATOM 564 N N . GLU A 1 79 ? -8.082 7.200 -1.854 1.00 92.06 79 GLU A N 1
ATOM 565 C CA . GLU A 1 79 ? -8.072 8.067 -0.664 1.00 92.06 79 GLU A CA 1
ATOM 566 C C . GLU A 1 79 ? -6.981 7.659 0.348 1.00 92.06 79 GLU A C 1
ATOM 568 O O . GLU A 1 79 ? -6.790 8.303 1.381 1.00 92.06 79 GLU A O 1
ATOM 573 N N . GLY A 1 80 ? -6.284 6.550 0.081 1.00 93.00 80 GLY A N 1
ATOM 574 C CA . GLY A 1 80 ? -5.318 5.944 0.989 1.00 93.00 80 GLY A CA 1
ATOM 575 C C . GLY A 1 80 ? -3.896 6.425 0.716 1.00 93.00 80 GLY A C 1
ATOM 576 O O . GLY A 1 80 ? -3.485 6.667 -0.417 1.00 93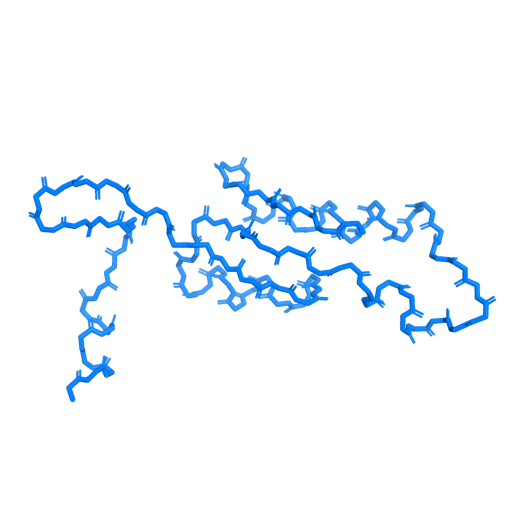.00 80 GLY A O 1
ATOM 577 N N . ARG A 1 81 ? -3.090 6.546 1.772 1.00 95.06 81 ARG A N 1
ATOM 578 C CA . ARG A 1 81 ? -1.671 6.901 1.627 1.00 95.06 81 ARG A CA 1
ATOM 579 C C . ARG A 1 81 ? -0.910 5.744 0.980 1.00 95.06 81 ARG A C 1
ATOM 581 O O . ARG A 1 81 ? -1.038 4.620 1.444 1.00 95.06 81 ARG A O 1
ATOM 588 N N . VAL A 1 82 ? -0.037 6.032 0.014 1.00 97.56 82 VAL A N 1
ATOM 589 C CA . VAL A 1 82 ? 0.941 5.071 -0.526 1.00 97.56 82 VAL A CA 1
ATOM 590 C C . VAL A 1 82 ? 2.351 5.628 -0.347 1.00 97.56 82 VAL A C 1
ATOM 592 O O . VAL A 1 82 ? 2.701 6.651 -0.929 1.00 97.56 82 VAL A O 1
ATOM 595 N N . VAL A 1 83 ? 3.166 4.969 0.476 1.00 97.94 83 VAL A N 1
ATOM 596 C CA . VAL A 1 83 ? 4.560 5.359 0.736 1.00 97.94 83 VAL A CA 1
ATOM 597 C C . VAL A 1 83 ? 5.497 4.460 -0.058 1.00 97.94 83 VAL A C 1
ATOM 599 O O . VAL A 1 83 ? 5.629 3.271 0.232 1.00 97.94 83 VAL A O 1
ATOM 602 N N . VAL A 1 84 ? 6.167 5.035 -1.053 1.00 97.50 84 VAL A N 1
ATOM 603 C CA . VAL A 1 84 ? 7.136 4.327 -1.899 1.00 97.50 84 VAL A CA 1
ATOM 604 C C . VAL A 1 84 ? 8.533 4.432 -1.297 1.00 97.50 84 VAL A C 1
ATOM 606 O O . VAL A 1 84 ? 8.965 5.523 -0.925 1.00 97.50 84 VAL A O 1
ATOM 609 N N . ARG A 1 85 ? 9.247 3.303 -1.210 1.00 96.75 85 ARG A N 1
ATOM 610 C CA . ARG A 1 85 ? 10.673 3.279 -0.865 1.00 96.75 85 ARG A CA 1
ATOM 611 C C . ARG A 1 85 ? 11.504 3.212 -2.143 1.00 96.75 85 ARG A C 1
ATOM 613 O O . ARG A 1 85 ? 11.329 2.282 -2.930 1.00 96.75 85 ARG A O 1
ATOM 620 N N . VAL A 1 86 ? 12.375 4.199 -2.321 1.00 86.25 86 VAL A N 1
ATOM 621 C CA . VAL A 1 86 ? 13.331 4.295 -3.435 1.00 86.25 86 VAL A CA 1
ATOM 622 C C . VAL A 1 86 ? 14.652 3.614 -3.115 1.00 86.25 86 VAL A C 1
ATOM 624 O O . VAL A 1 86 ? 14.997 3.549 -1.911 1.00 86.25 86 VAL A O 1
#

Secondary structure (DSSP, 8-state):
-HHHHHHH--SS-B-TT--B----EEESSGGGHHHHHHTT-SEEEEEE-THHHHS-SSSPPPHHHHHHHHHHHHHH-TTSEEEEE-

pLDDT: mean 91.82, std 7.42, range [71.0, 98.31]

Foldseek 3Di:
DVVVVLVPDDDFDADPVGHGDFAADADAWLVCLVVCVVSVHLAHPEHHPCVQCPVPVPDHRDPVSVCVTVVSRCVSNVPGDHDYDD

Radius of gyration: 15.57 Å; chains: 1; bounding box: 35×24×42 Å

Sequence (86 aa):
ERKAALAASSGPGATSDGHKVPLLANIGGPGDVPAAVEAGAEGVGLFRTEFLFLDDSRNAPSEAKQIHAYRSVLEAFPEGRVVVRV